Protein AF-A0A968CPH1-F1 (afdb_monomer_lite)

Sequence (81 aa):
QLLLAVLTRRANLNFNNQDVHLNVTGGFKIKETALDLAVALACASALSNQSLDAKTLVFGELGLAGEVRSVKQAEKRLKEG

Radius of gyration: 13.08 Å; chains: 1; bounding box: 30×27×32 Å

Secondary structure (DSSP, 8-state):
--HHHHHHHHH----TT-------TTS-----GGGHHHHHHHHHHHHHT-PPPTT-----EE-TTS-EE--TTHHHHHHH-

Structure (mmCIF, N/CA/C/O backbone):
data_AF-A0A968CPH1-F1
#
_entry.id   AF-A0A968CPH1-F1
#
loop_
_atom_site.group_PDB
_atom_site.id
_atom_site.type_symbol
_atom_site.label_atom_id
_atom_site.label_alt_id
_atom_site.label_comp_id
_atom_site.label_asym_id
_atom_site.label_entity_id
_atom_site.label_seq_id
_atom_site.pdbx_PDB_ins_code
_atom_site.Cartn_x
_atom_site.Cartn_y
_atom_site.Cartn_z
_atom_site.occupancy
_atom_site.B_iso_or_equiv
_atom_site.auth_seq_id
_atom_site.auth_comp_id
_atom_site.auth_asym_id
_atom_site.auth_atom_id
_atom_site.pdbx_PDB_model_num
ATOM 1 N N . GLN A 1 1 ? 11.258 7.167 3.893 1.00 59.16 1 GLN A N 1
ATOM 2 C CA . GLN A 1 1 ? 10.550 6.621 2.719 1.00 59.16 1 GLN A CA 1
ATOM 3 C C . GLN A 1 1 ? 11.303 5.376 2.258 1.00 59.16 1 GLN A C 1
ATOM 5 O O . GLN A 1 1 ? 12.373 5.497 1.686 1.00 59.16 1 GLN A O 1
ATOM 10 N N . LEU A 1 2 ? 10.799 4.194 2.633 1.00 82.31 2 LEU A N 1
ATOM 11 C CA . LEU A 1 2 ? 11.346 2.863 2.294 1.00 82.31 2 LEU A CA 1
ATOM 12 C C . LEU A 1 2 ? 10.302 1.985 1.574 1.00 82.31 2 LEU A C 1
ATOM 14 O O . LEU A 1 2 ? 10.638 0.913 1.085 1.00 82.31 2 LEU A O 1
ATOM 18 N N . LEU A 1 3 ? 9.053 2.456 1.464 1.00 89.69 3 LEU A N 1
ATOM 19 C CA . LEU A 1 3 ? 7.925 1.702 0.907 1.00 89.69 3 LEU A CA 1
ATOM 20 C C . LEU A 1 3 ? 8.160 1.276 -0.543 1.00 89.69 3 LEU A C 1
ATOM 22 O O . LEU A 1 3 ? 7.913 0.125 -0.875 1.00 89.69 3 LEU A O 1
ATOM 26 N N . LEU A 1 4 ? 8.712 2.157 -1.385 1.00 91.81 4 LEU A N 1
ATOM 27 C CA . LEU A 1 4 ? 9.058 1.799 -2.766 1.00 91.81 4 LEU A CA 1
ATOM 28 C C . LEU A 1 4 ? 10.089 0.666 -2.810 1.00 91.81 4 LEU A C 1
ATOM 30 O O . LEU A 1 4 ? 9.928 -0.275 -3.576 1.00 91.81 4 LEU A O 1
ATOM 34 N N . ALA A 1 5 ? 11.092 0.690 -1.927 1.00 91.50 5 ALA A N 1
ATOM 35 C CA . ALA A 1 5 ? 12.076 -0.385 -1.842 1.00 91.50 5 ALA A CA 1
ATOM 36 C C . ALA A 1 5 ? 11.443 -1.711 -1.388 1.00 91.50 5 ALA A C 1
ATOM 38 O O . ALA A 1 5 ? 11.812 -2.768 -1.901 1.00 91.50 5 ALA A O 1
ATOM 39 N N . VAL A 1 6 ? 10.480 -1.665 -0.459 1.00 93.69 6 VAL A N 1
ATOM 40 C CA . VAL A 1 6 ? 9.707 -2.848 -0.047 1.00 93.69 6 VAL A CA 1
ATOM 41 C C . VAL A 1 6 ? 8.877 -3.374 -1.215 1.00 93.69 6 VAL A C 1
ATOM 43 O O . VAL A 1 6 ? 8.969 -4.557 -1.522 1.00 93.69 6 VAL A O 1
ATOM 46 N N . LEU A 1 7 ? 8.138 -2.517 -1.921 1.00 93.69 7 LEU A N 1
ATOM 47 C CA . LEU A 1 7 ? 7.340 -2.918 -3.081 1.00 93.69 7 LEU A CA 1
ATOM 48 C C . LEU A 1 7 ? 8.201 -3.523 -4.197 1.00 93.69 7 LEU A C 1
ATOM 50 O O . LEU A 1 7 ? 7.849 -4.560 -4.755 1.00 93.69 7 LEU A O 1
ATOM 54 N N . THR A 1 8 ? 9.367 -2.947 -4.479 1.00 93.50 8 THR A N 1
ATOM 55 C CA . THR A 1 8 ? 10.290 -3.499 -5.474 1.00 93.50 8 THR A CA 1
ATOM 56 C C . THR A 1 8 ? 10.868 -4.839 -5.040 1.00 93.50 8 THR A C 1
ATOM 58 O O . THR A 1 8 ? 10.865 -5.783 -5.824 1.00 93.50 8 THR A O 1
ATOM 61 N N . ARG A 1 9 ? 11.327 -4.971 -3.789 1.00 93.12 9 ARG A N 1
ATOM 62 C CA . ARG A 1 9 ? 11.985 -6.205 -3.320 1.00 93.12 9 ARG A CA 1
ATOM 63 C C . ARG A 1 9 ? 11.021 -7.332 -2.957 1.00 93.12 9 ARG A C 1
ATOM 65 O O . ARG A 1 9 ? 11.417 -8.490 -3.023 1.00 93.12 9 ARG A O 1
ATOM 72 N N . ARG A 1 10 ? 9.808 -7.012 -2.501 1.00 94.69 10 ARG A N 1
ATOM 73 C CA . ARG A 1 10 ? 8.845 -7.983 -1.949 1.00 94.69 10 ARG A CA 1
ATOM 74 C C . ARG A 1 10 ? 7.655 -8.233 -2.866 1.00 94.69 10 ARG A C 1
ATOM 76 O O . ARG A 1 10 ? 7.171 -9.356 -2.896 1.00 94.69 10 ARG A O 1
ATOM 83 N N . ALA A 1 11 ? 7.217 -7.225 -3.619 1.00 92.44 11 ALA A N 1
ATOM 84 C CA . ALA A 1 11 ? 6.088 -7.329 -4.546 1.00 92.44 11 ALA A CA 1
ATOM 85 C C . ALA A 1 11 ? 6.513 -7.321 -6.028 1.00 92.44 11 ALA A C 1
ATOM 87 O O . ALA A 1 11 ? 5.655 -7.331 -6.906 1.00 92.44 11 ALA A O 1
ATOM 88 N N . ASN A 1 12 ? 7.824 -7.317 -6.312 1.00 93.25 12 ASN A N 1
ATOM 89 C CA . ASN A 1 12 ? 8.393 -7.309 -7.665 1.00 93.25 12 ASN A CA 1
ATOM 90 C C . ASN A 1 12 ? 7.878 -6.147 -8.543 1.00 93.25 12 ASN A C 1
ATOM 92 O O . ASN A 1 12 ? 7.736 -6.278 -9.759 1.00 93.25 12 ASN A O 1
ATOM 96 N N . LEU A 1 13 ? 7.577 -5.002 -7.919 1.00 93.44 13 LEU A N 1
ATOM 97 C CA . LEU A 1 13 ? 7.092 -3.806 -8.605 1.00 93.44 13 LEU A CA 1
ATOM 98 C C . LEU A 1 13 ? 8.262 -2.908 -9.019 1.00 93.44 13 LEU A C 1
ATOM 100 O O . LEU A 1 13 ? 9.017 -2.412 -8.178 1.00 93.44 13 LEU A O 1
ATOM 104 N N . ASN A 1 14 ? 8.418 -2.692 -10.323 1.00 92.38 14 ASN A N 1
ATOM 105 C CA . ASN A 1 14 ? 9.534 -1.924 -10.861 1.00 92.38 14 ASN A CA 1
ATOM 106 C C . ASN A 1 14 ? 9.196 -0.429 -10.969 1.00 92.38 14 ASN A C 1
ATOM 108 O O . ASN A 1 14 ? 8.449 -0.023 -11.856 1.00 92.38 14 ASN A O 1
ATOM 112 N N . PHE A 1 15 ? 9.812 0.377 -10.102 1.00 89.88 15 PHE A N 1
ATOM 113 C CA . PHE A 1 15 ? 9.707 1.841 -10.107 1.00 89.88 15 PHE A CA 1
ATOM 114 C C . PHE A 1 15 ? 10.985 2.539 -10.611 1.00 89.88 15 PHE A C 1
ATOM 116 O O . PHE A 1 15 ? 11.070 3.759 -10.543 1.00 89.88 15 PHE A O 1
ATOM 123 N N . ASN A 1 16 ? 11.993 1.805 -11.105 1.00 85.94 16 ASN A N 1
ATOM 124 C CA . ASN A 1 16 ? 13.340 2.350 -11.353 1.00 85.94 16 ASN A CA 1
ATOM 125 C C . ASN A 1 16 ? 13.381 3.508 -12.363 1.00 85.94 16 ASN A C 1
ATOM 127 O O . ASN A 1 16 ? 14.246 4.370 -12.256 1.00 85.94 16 ASN A O 1
ATOM 131 N N . ASN A 1 17 ? 12.447 3.532 -13.316 1.00 87.75 17 ASN A N 1
ATOM 132 C CA . ASN A 1 17 ? 12.349 4.570 -14.345 1.00 87.75 17 ASN A CA 1
ATOM 133 C C . ASN A 1 17 ? 11.014 5.327 -14.255 1.00 87.75 17 ASN A C 1
ATOM 135 O O . ASN A 1 17 ? 10.466 5.730 -15.279 1.00 87.75 17 ASN A O 1
ATOM 139 N N . GLN A 1 18 ? 10.443 5.446 -13.053 1.00 88.19 18 GLN A N 1
ATOM 140 C CA . GLN A 1 18 ? 9.177 6.142 -12.842 1.00 88.19 18 GLN A CA 1
ATOM 141 C C . GLN A 1 18 ? 9.313 7.251 -11.808 1.00 88.19 18 GLN A C 1
ATOM 143 O O . GLN A 1 18 ? 9.817 7.032 -10.705 1.00 88.19 18 GLN A O 1
ATOM 148 N N . ASP A 1 19 ? 8.773 8.417 -12.147 1.00 90.19 19 ASP A N 1
ATOM 149 C CA . ASP A 1 19 ? 8.613 9.515 -11.206 1.00 90.19 19 ASP A CA 1
ATOM 150 C C . ASP A 1 19 ? 7.373 9.266 -10.344 1.00 90.19 19 ASP A C 1
ATOM 152 O O . ASP A 1 19 ? 6.229 9.360 -10.795 1.00 90.19 19 ASP A O 1
ATOM 156 N N . VAL A 1 20 ? 7.602 8.909 -9.081 1.00 90.56 20 VAL A N 1
ATOM 157 C CA . VAL A 1 20 ? 6.522 8.620 -8.133 1.00 90.56 20 VAL A CA 1
ATOM 158 C C . VAL A 1 20 ? 6.136 9.890 -7.382 1.00 90.56 20 VAL A C 1
ATOM 160 O O . VAL A 1 20 ? 6.860 10.357 -6.501 1.00 90.56 20 VAL A O 1
ATOM 163 N N . HIS A 1 21 ? 4.943 10.400 -7.679 1.00 90.31 21 HIS A N 1
ATOM 164 C CA . HIS A 1 21 ? 4.324 11.511 -6.964 1.00 90.31 21 HIS A CA 1
ATOM 165 C C . HIS A 1 21 ? 3.169 11.007 -6.100 1.00 90.31 21 HIS A C 1
ATOM 167 O O . HIS A 1 21 ? 2.264 10.329 -6.580 1.00 90.31 21 HIS A O 1
ATOM 173 N N . LEU A 1 22 ? 3.189 11.360 -4.817 1.00 88.69 22 LEU A N 1
ATOM 174 C CA . LEU A 1 22 ? 2.154 11.000 -3.853 1.00 88.69 22 LEU A CA 1
ATOM 175 C C . LEU A 1 22 ? 1.581 12.264 -3.229 1.00 88.69 22 LEU A C 1
ATOM 177 O O . LEU A 1 22 ? 2.327 13.158 -2.828 1.00 88.69 22 LEU A O 1
ATOM 181 N N . ASN A 1 23 ? 0.258 12.317 -3.119 1.00 89.06 23 ASN A N 1
ATOM 182 C CA . ASN A 1 23 ? -0.452 13.412 -2.476 1.00 89.06 23 ASN A CA 1
ATOM 183 C C . ASN A 1 23 ? -1.543 12.867 -1.550 1.00 89.06 23 ASN A C 1
ATOM 185 O O . ASN A 1 23 ? -2.165 11.849 -1.847 1.00 89.06 23 ASN A O 1
ATOM 189 N N . VAL A 1 24 ? -1.788 13.574 -0.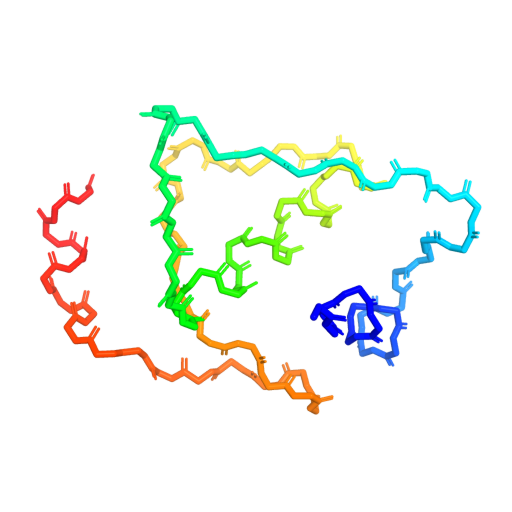448 1.00 87.81 24 VAL A N 1
ATOM 190 C CA . VAL A 1 24 ? -2.893 13.299 0.473 1.00 87.81 24 VAL A CA 1
ATOM 191 C C . VAL A 1 24 ? -3.940 14.390 0.285 1.00 87.81 24 VAL A C 1
ATOM 193 O O . VAL A 1 24 ? -3.691 15.569 0.549 1.00 87.81 24 VAL A O 1
ATOM 196 N N . THR A 1 25 ? -5.120 14.001 -0.189 1.00 86.94 25 THR A N 1
ATOM 197 C CA . THR A 1 25 ? -6.239 14.926 -0.395 1.00 86.94 25 THR A CA 1
ATOM 198 C C . THR A 1 25 ? -6.694 15.532 0.937 1.00 86.94 25 THR A C 1
ATOM 200 O O . THR A 1 25 ? -6.658 14.880 1.977 1.00 86.94 25 THR A O 1
ATOM 203 N N . GLY A 1 26 ? -7.121 16.797 0.914 1.00 83.50 26 GLY A N 1
ATOM 204 C CA . GLY A 1 26 ? -7.592 17.515 2.106 1.00 83.50 26 GLY A CA 1
ATOM 205 C C . GLY A 1 26 ? -6.512 18.301 2.855 1.00 83.50 26 GLY A C 1
ATOM 206 O O . GLY A 1 26 ? -6.809 18.920 3.870 1.00 83.50 26 GLY A O 1
ATOM 207 N N . GLY A 1 27 ? -5.267 18.320 2.361 1.00 79.69 27 GLY A N 1
ATOM 208 C CA . GLY A 1 27 ? -4.196 19.158 2.920 1.00 79.69 27 GLY A CA 1
ATOM 209 C C . GLY A 1 27 ? -3.660 18.678 4.273 1.00 79.69 27 GLY A C 1
ATOM 210 O O . GLY A 1 27 ? -2.926 19.404 4.947 1.00 79.69 27 GLY A O 1
ATOM 211 N N . PHE A 1 28 ? -4.006 17.456 4.679 1.00 81.69 28 PHE A N 1
ATOM 212 C CA . PHE A 1 28 ? -3.564 16.879 5.939 1.00 81.69 28 PHE A CA 1
ATOM 213 C C . PHE A 1 28 ? -2.087 16.483 5.878 1.00 81.69 28 PHE A C 1
ATOM 215 O O . PHE A 1 28 ? -1.641 15.778 4.974 1.00 81.69 28 PHE A O 1
ATOM 222 N N . LYS A 1 29 ? -1.320 16.886 6.895 1.00 80.94 29 LYS A N 1
ATOM 223 C CA . LYS A 1 29 ? 0.021 16.347 7.147 1.00 80.94 29 LYS A CA 1
ATOM 224 C C . LYS A 1 29 ? -0.093 15.228 8.164 1.00 80.94 29 LYS A C 1
ATOM 226 O O . LYS A 1 29 ? -0.189 15.487 9.361 1.00 80.94 29 LYS A O 1
ATOM 231 N N . ILE A 1 30 ? -0.073 13.995 7.683 1.00 79.56 30 ILE A N 1
ATOM 232 C CA . ILE A 1 30 ? -0.225 12.822 8.535 1.00 79.56 30 ILE A CA 1
ATOM 233 C C . ILE A 1 30 ? 1.154 12.198 8.764 1.00 79.56 30 ILE A C 1
ATOM 235 O O . ILE A 1 30 ? 1.889 11.918 7.820 1.00 79.56 30 ILE A O 1
ATOM 239 N N . LYS A 1 31 ? 1.525 12.021 10.035 1.00 81.25 31 LYS A N 1
ATOM 240 C CA . LYS A 1 31 ? 2.773 11.370 10.458 1.00 81.25 31 LYS A CA 1
ATOM 241 C C . LYS A 1 31 ? 2.444 10.140 11.299 1.00 81.25 31 LYS A C 1
ATOM 243 O O . LYS A 1 31 ? 2.652 10.140 12.509 1.00 81.25 31 LYS A O 1
ATOM 248 N N . GLU A 1 32 ? 1.902 9.110 10.661 1.00 85.81 32 GLU A N 1
ATOM 249 C CA . GLU A 1 32 ? 1.651 7.822 11.305 1.00 85.81 32 GLU A CA 1
ATOM 250 C C . GLU A 1 32 ? 1.964 6.646 10.378 1.00 85.81 32 GLU A C 1
ATOM 252 O O . GLU A 1 32 ? 1.821 6.766 9.164 1.00 85.81 32 GLU A O 1
ATOM 257 N N . THR A 1 33 ? 2.353 5.506 10.956 1.00 87.75 33 THR A N 1
ATOM 258 C CA . THR A 1 33 ? 2.678 4.278 10.208 1.00 87.75 33 THR A CA 1
ATOM 259 C C . THR A 1 33 ? 1.440 3.560 9.678 1.00 87.75 33 THR A C 1
ATOM 261 O O . THR A 1 33 ? 1.537 2.741 8.774 1.00 87.75 33 THR A O 1
ATOM 264 N N . A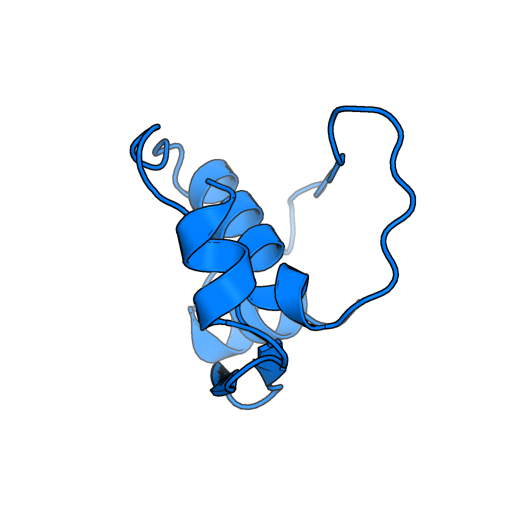LA A 1 34 ? 0.242 3.895 10.171 1.00 90.06 34 ALA A N 1
ATOM 265 C CA . ALA A 1 34 ? -0.996 3.254 9.732 1.00 90.06 34 ALA A CA 1
ATOM 266 C C . ALA A 1 34 ? -1.358 3.520 8.260 1.00 90.06 34 ALA A C 1
ATOM 268 O O . ALA A 1 34 ? -2.213 2.827 7.711 1.00 90.06 34 ALA A O 1
ATOM 269 N N . LEU A 1 35 ? -0.722 4.509 7.630 1.00 91.38 35 LEU A N 1
ATOM 270 C CA . LEU A 1 35 ? -0.907 4.844 6.219 1.00 91.38 35 LEU A CA 1
ATOM 271 C C . LEU A 1 35 ? 0.047 4.107 5.281 1.00 91.38 35 LEU A C 1
ATOM 273 O O . LEU A 1 35 ? -0.121 4.208 4.067 1.00 91.38 35 LEU A O 1
ATOM 277 N N . ASP A 1 36 ? 1.027 3.374 5.804 1.00 93.12 36 ASP A N 1
ATOM 278 C CA . ASP A 1 36 ? 2.055 2.738 4.983 1.00 93.12 36 ASP A CA 1
ATOM 279 C C . ASP A 1 36 ? 1.442 1.800 3.936 1.00 93.12 36 ASP A C 1
ATOM 281 O O . ASP A 1 36 ? 1.793 1.870 2.756 1.00 93.12 36 ASP A O 1
ATOM 285 N N . LEU A 1 37 ? 0.465 0.981 4.341 1.00 93.62 37 LEU A N 1
ATOM 286 C CA . LEU A 1 37 ? -0.250 0.091 3.430 1.00 93.62 37 LEU A CA 1
ATOM 287 C C . LEU A 1 37 ? -1.094 0.859 2.400 1.00 93.62 37 LEU A C 1
ATOM 289 O O . LEU A 1 37 ? -1.124 0.479 1.231 1.00 93.62 37 LEU A O 1
ATOM 293 N N . ALA A 1 38 ? -1.753 1.947 2.806 1.00 93.00 38 ALA A N 1
ATOM 294 C CA . ALA A 1 38 ? -2.562 2.765 1.900 1.00 93.00 38 ALA A CA 1
ATOM 295 C C . ALA A 1 38 ? -1.694 3.417 0.813 1.00 93.00 38 ALA A C 1
ATOM 297 O O . ALA A 1 38 ? -2.026 3.360 -0.370 1.00 93.00 38 ALA A O 1
ATOM 298 N N . VAL A 1 39 ? -0.538 3.962 1.199 1.00 93.38 39 VAL A N 1
ATOM 299 C CA . VAL A 1 39 ? 0.447 4.523 0.265 1.00 93.38 39 VAL A CA 1
ATOM 300 C C . VAL A 1 39 ? 1.007 3.438 -0.654 1.00 93.38 39 VAL A C 1
ATOM 302 O O . VAL A 1 39 ? 1.127 3.654 -1.859 1.00 93.38 39 VAL A O 1
ATOM 305 N N . ALA A 1 40 ? 1.321 2.259 -0.112 1.00 94.75 40 ALA A N 1
ATOM 306 C CA . ALA A 1 40 ? 1.830 1.145 -0.900 1.00 94.75 40 ALA A CA 1
ATOM 307 C C . ALA A 1 40 ? 0.825 0.683 -1.971 1.00 94.75 40 ALA A C 1
ATOM 309 O O . ALA A 1 40 ? 1.205 0.492 -3.128 1.00 94.75 40 ALA A O 1
ATOM 310 N N . LEU A 1 41 ? -0.459 0.567 -1.612 1.00 95.00 41 LEU A N 1
ATOM 311 C CA . LEU A 1 41 ? -1.523 0.221 -2.555 1.00 95.00 41 LEU A CA 1
ATOM 312 C C . LEU A 1 41 ? -1.785 1.328 -3.578 1.00 95.00 41 LEU A C 1
ATOM 314 O O . LEU A 1 41 ? -2.006 1.011 -4.742 1.00 95.00 41 LEU A O 1
ATOM 318 N N . ALA A 1 42 ? -1.707 2.605 -3.193 1.00 94.44 42 ALA A N 1
ATOM 319 C CA . ALA A 1 42 ? -1.821 3.715 -4.138 1.00 94.44 42 ALA A CA 1
ATOM 320 C C . ALA A 1 42 ? -0.711 3.669 -5.204 1.00 94.44 42 ALA A C 1
ATOM 322 O O . ALA A 1 42 ? -0.999 3.778 -6.395 1.00 94.44 42 ALA A O 1
ATOM 323 N N . CYS A 1 43 ? 0.541 3.419 -4.801 1.00 94.38 43 CYS A N 1
ATOM 324 C CA . CYS A 1 43 ? 1.649 3.224 -5.742 1.00 94.38 43 CYS A CA 1
ATOM 325 C C . CYS A 1 43 ? 1.425 2.012 -6.655 1.00 94.38 43 CYS A C 1
ATOM 327 O O . CYS A 1 43 ? 1.651 2.096 -7.860 1.00 94.38 43 CYS A O 1
ATOM 329 N N . ALA A 1 44 ? 0.988 0.881 -6.091 1.00 94.25 44 ALA A N 1
ATOM 330 C CA . ALA A 1 44 ? 0.742 -0.336 -6.859 1.00 94.25 44 ALA A CA 1
ATOM 331 C C . ALA A 1 44 ? -0.407 -0.162 -7.867 1.00 94.25 44 ALA A C 1
ATOM 333 O O . ALA A 1 44 ? -0.275 -0.588 -9.009 1.00 94.25 44 ALA A O 1
ATOM 334 N N . SER A 1 45 ? -1.494 0.499 -7.458 1.00 95.44 45 SER A N 1
ATOM 335 C CA . SER A 1 45 ? -2.647 0.850 -8.295 1.00 95.44 45 SER A CA 1
ATOM 336 C C . SER A 1 45 ? -2.252 1.765 -9.457 1.00 95.44 45 SER A C 1
ATOM 338 O O . SER A 1 45 ? -2.624 1.503 -10.601 1.00 95.44 45 SER A O 1
ATOM 340 N N . ALA A 1 46 ? -1.442 2.795 -9.187 1.00 94.25 46 ALA A N 1
ATOM 341 C CA . ALA A 1 46 ? -0.923 3.692 -10.217 1.00 94.25 46 ALA A CA 1
ATOM 342 C C . ALA A 1 46 ? -0.018 2.956 -11.218 1.00 94.25 46 ALA A C 1
ATOM 344 O O . ALA A 1 46 ? -0.146 3.153 -12.424 1.00 94.25 46 ALA A O 1
ATOM 345 N N . LEU A 1 47 ? 0.856 2.069 -10.730 1.00 93.69 47 LEU A N 1
ATOM 346 C CA . LEU A 1 47 ? 1.752 1.279 -11.575 1.00 93.69 47 LEU A CA 1
ATOM 347 C C . LEU A 1 47 ? 0.999 0.261 -12.449 1.00 93.69 47 LEU A C 1
ATOM 349 O O . LEU A 1 47 ? 1.370 0.050 -13.601 1.00 93.69 47 LEU A O 1
ATOM 353 N N . SER A 1 48 ? -0.035 -0.389 -11.907 1.00 93.44 48 SER A N 1
ATOM 354 C CA . SER A 1 48 ? -0.814 -1.415 -12.615 1.00 93.44 48 SER A CA 1
ATOM 355 C C . SER A 1 48 ? -1.951 -0.851 -13.469 1.00 93.44 48 SER A C 1
ATOM 357 O O . SER A 1 48 ? -2.597 -1.614 -14.189 1.00 93.44 48 SER A O 1
ATOM 359 N N . ASN A 1 49 ? -2.195 0.462 -13.389 1.00 93.94 49 ASN A N 1
ATOM 360 C CA . ASN A 1 49 ? -3.317 1.157 -14.014 1.00 93.94 49 ASN A CA 1
ATOM 361 C C . ASN A 1 49 ? -4.682 0.528 -13.664 1.00 93.94 49 ASN A C 1
ATOM 363 O O . A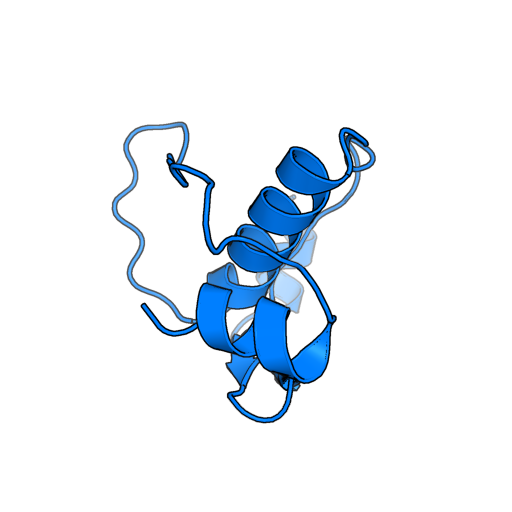SN A 1 49 ? -5.570 0.410 -14.510 1.00 93.94 49 ASN A O 1
ATOM 367 N N . GLN A 1 50 ? -4.837 0.086 -12.413 1.00 95.44 50 GLN A N 1
ATOM 368 C CA . GLN A 1 50 ? -6.067 -0.518 -11.897 1.00 95.44 50 GLN A CA 1
ATOM 369 C C . GLN A 1 50 ? -6.509 0.207 -10.636 1.00 95.44 50 GLN A C 1
ATOM 371 O O . GLN A 1 50 ? -5.795 0.208 -9.633 1.00 95.44 50 GLN A O 1
ATOM 376 N N . SER A 1 51 ? -7.693 0.813 -10.673 1.00 94.56 51 SER A N 1
ATOM 377 C CA . SER A 1 51 ? -8.271 1.494 -9.515 1.00 94.56 51 SER A CA 1
ATOM 378 C C . SER A 1 51 ? -8.697 0.498 -8.436 1.00 94.56 51 SER A C 1
ATOM 380 O O . SER A 1 51 ? -9.246 -0.562 -8.733 1.00 94.56 51 SER A O 1
ATOM 382 N N . LEU A 1 52 ? -8.475 0.864 -7.174 1.00 93.44 52 LEU A N 1
ATOM 383 C CA . LEU A 1 52 ? -9.073 0.168 -6.034 1.00 93.44 52 LEU A CA 1
ATOM 384 C C . LEU A 1 52 ? -10.593 0.400 -6.023 1.00 93.44 52 LEU A C 1
ATOM 386 O O . LEU A 1 52 ? -11.064 1.443 -6.482 1.00 93.44 52 LEU A O 1
ATOM 390 N N . ASP A 1 53 ? -11.357 -0.547 -5.473 1.00 95.12 53 ASP A N 1
ATOM 391 C CA . ASP A 1 53 ? -12.791 -0.347 -5.239 1.00 95.12 53 ASP A CA 1
ATOM 392 C C . ASP A 1 53 ? -12.990 0.852 -4.296 1.00 95.12 53 ASP A C 1
ATOM 394 O O . ASP A 1 53 ? -12.374 0.920 -3.231 1.00 95.12 53 ASP A O 1
ATOM 398 N N . ALA A 1 54 ? -13.866 1.781 -4.686 1.00 90.88 54 ALA A N 1
ATOM 399 C CA . ALA A 1 54 ? -14.192 2.996 -3.946 1.00 90.88 54 ALA A CA 1
ATOM 400 C C . ALA A 1 54 ? -14.732 2.744 -2.526 1.00 90.88 54 ALA A C 1
ATOM 402 O O . ALA A 1 54 ? -14.707 3.654 -1.702 1.00 90.88 54 ALA A O 1
ATOM 403 N N . LYS A 1 55 ? -15.212 1.532 -2.225 1.00 91.81 55 LYS A N 1
ATOM 404 C CA . LYS A 1 55 ? -15.653 1.122 -0.881 1.00 91.81 55 LYS A CA 1
ATOM 405 C C . LYS A 1 55 ? -14.540 0.489 -0.040 1.00 91.81 55 LYS A C 1
ATOM 407 O O . LYS A 1 55 ? -14.794 0.039 1.075 1.00 91.81 55 LYS A O 1
ATOM 412 N N . THR A 1 56 ? -13.319 0.415 -0.566 1.00 91.38 56 THR A N 1
ATOM 413 C CA . THR A 1 56 ? -12.180 -0.173 0.143 1.00 91.38 56 THR A CA 1
ATOM 414 C C . THR A 1 56 ? -11.585 0.830 1.115 1.00 91.38 56 THR A C 1
ATOM 416 O O . THR A 1 56 ? -11.116 1.896 0.721 1.00 91.38 56 THR A O 1
ATOM 419 N N . LEU A 1 57 ? -11.517 0.438 2.384 1.00 92.31 57 LEU A N 1
ATOM 420 C CA . LEU A 1 57 ? -10.819 1.179 3.420 1.00 92.31 57 LEU A CA 1
ATOM 421 C C . LEU A 1 57 ? -9.520 0.452 3.786 1.00 92.31 57 LEU A C 1
ATOM 423 O O . LEU A 1 57 ? -9.523 -0.750 4.051 1.00 92.31 57 LEU A O 1
ATOM 427 N N . VAL A 1 58 ? -8.400 1.177 3.772 1.00 92.75 58 VAL A N 1
ATOM 428 C CA . VAL A 1 58 ? -7.059 0.603 3.950 1.00 92.75 58 VAL A CA 1
ATOM 429 C C . VAL A 1 58 ? -6.339 1.299 5.095 1.00 92.75 58 VAL A C 1
ATOM 431 O O . VAL A 1 58 ? -6.130 2.509 5.068 1.00 92.75 58 VAL A O 1
ATOM 434 N N . PHE A 1 59 ? -5.888 0.514 6.067 1.00 92.44 59 PHE A N 1
ATOM 435 C CA . PHE A 1 59 ? -4.943 0.939 7.091 1.00 92.44 59 PHE A CA 1
ATOM 436 C C . PHE A 1 59 ? -4.042 -0.237 7.470 1.00 92.44 59 PHE A C 1
ATOM 438 O O . PHE A 1 59 ? -4.476 -1.387 7.507 1.00 92.44 59 PHE A O 1
ATOM 445 N N . GLY A 1 60 ? -2.779 0.044 7.755 1.00 93.19 60 GLY A N 1
ATOM 446 C CA . GLY A 1 60 ? -1.792 -0.974 8.085 1.00 93.19 60 GLY A CA 1
ATOM 447 C C . GLY A 1 60 ? -0.386 -0.404 8.059 1.00 93.19 60 GLY A C 1
ATOM 448 O O . GLY A 1 60 ? -0.066 0.421 7.203 1.00 93.19 60 GLY A O 1
ATOM 449 N N . GLU A 1 61 ? 0.446 -0.863 8.986 1.00 93.81 61 GLU A N 1
ATOM 450 C CA . GLU A 1 61 ? 1.881 -0.590 8.955 1.00 93.81 61 GLU A CA 1
ATOM 451 C C . GLU A 1 61 ? 2.563 -1.623 8.058 1.00 93.81 61 GLU A C 1
ATOM 453 O O . GLU A 1 61 ? 2.307 -2.821 8.195 1.00 93.81 61 GLU A O 1
ATOM 458 N N . LEU A 1 62 ? 3.415 -1.167 7.137 1.00 94.38 62 LEU A N 1
ATOM 459 C CA . LEU A 1 62 ? 4.151 -2.048 6.235 1.00 94.38 62 LEU A CA 1
ATOM 460 C C . LEU A 1 62 ? 5.594 -2.183 6.716 1.00 94.38 62 LEU A C 1
ATOM 462 O O . LEU A 1 62 ? 6.381 -1.237 6.661 1.00 94.38 62 LEU A O 1
ATOM 466 N N . GLY A 1 63 ? 5.948 -3.383 7.163 1.00 92.62 63 GLY A N 1
ATOM 467 C CA . GLY A 1 63 ? 7.306 -3.705 7.566 1.00 92.62 63 GLY A CA 1
ATOM 468 C C . GLY A 1 63 ? 8.247 -3.910 6.379 1.00 92.62 63 GLY A C 1
ATOM 469 O O . GLY A 1 63 ? 7.846 -4.113 5.230 1.00 92.62 63 GLY A O 1
ATOM 470 N N . LEU A 1 64 ? 9.551 -3.872 6.655 1.00 91.94 64 LEU A N 1
ATOM 471 C CA . LEU A 1 64 ? 10.588 -3.998 5.624 1.00 91.94 64 LEU A CA 1
ATOM 472 C C . LEU A 1 64 ? 10.702 -5.419 5.046 1.00 91.94 64 LEU A C 1
ATOM 474 O O . LEU A 1 64 ? 11.270 -5.605 3.960 1.00 91.94 64 LEU A O 1
ATOM 478 N N . ALA A 1 65 ? 10.183 -6.433 5.744 1.00 91.75 65 ALA A N 1
ATOM 479 C CA . ALA A 1 65 ? 10.091 -7.783 5.200 1.00 91.75 65 ALA A CA 1
ATOM 480 C C . ALA A 1 65 ? 8.850 -7.969 4.305 1.00 91.75 65 ALA A C 1
ATOM 482 O O . ALA A 1 65 ? 8.754 -8.994 3.634 1.00 91.75 65 ALA A O 1
ATOM 483 N N . GLY A 1 66 ? 7.983 -6.955 4.196 1.00 90.44 66 GLY A N 1
ATOM 484 C CA . GLY A 1 66 ? 6.731 -6.998 3.437 1.00 90.44 66 GLY A CA 1
ATOM 485 C C . GLY A 1 66 ? 5.538 -7.470 4.268 1.00 90.44 66 GLY A C 1
ATOM 486 O O . GLY A 1 66 ? 4.463 -7.701 3.724 1.00 90.44 66 GLY A O 1
ATOM 487 N N . GLU A 1 67 ? 5.717 -7.627 5.577 1.00 94.44 67 GLU A N 1
ATOM 488 C CA . GLU A 1 67 ? 4.660 -7.972 6.512 1.00 94.44 67 GLU A CA 1
ATOM 489 C C . GLU A 1 67 ? 3.741 -6.776 6.788 1.00 94.44 67 GLU A C 1
ATOM 491 O O . GLU A 1 67 ? 4.198 -5.640 6.930 1.00 94.44 67 GLU A O 1
ATOM 496 N N . VAL A 1 68 ? 2.439 -7.038 6.905 1.00 94.50 68 VAL A N 1
ATOM 497 C CA . VAL A 1 68 ? 1.457 -6.039 7.340 1.00 94.50 68 VAL A CA 1
ATOM 498 C C . VAL A 1 68 ? 1.241 -6.194 8.838 1.00 94.50 68 VAL A C 1
ATOM 500 O O . VAL A 1 68 ? 0.882 -7.269 9.320 1.00 94.50 68 VAL A O 1
ATOM 503 N N . ARG A 1 69 ? 1.462 -5.114 9.584 1.00 93.06 69 ARG A N 1
ATOM 504 C CA . ARG A 1 69 ? 1.326 -5.074 11.039 1.00 93.06 69 ARG A CA 1
ATOM 505 C C . ARG A 1 69 ? 0.063 -4.329 11.448 1.00 93.06 69 ARG A C 1
ATOM 507 O O . ARG A 1 69 ? -0.375 -3.379 10.795 1.00 93.06 69 ARG A O 1
ATOM 514 N N . SER A 1 70 ? -0.509 -4.765 12.567 1.00 89.56 70 SER A N 1
ATOM 515 C CA . SER A 1 70 ? -1.677 -4.134 13.173 1.00 89.56 70 SER A CA 1
ATOM 516 C C . SER A 1 70 ? -1.375 -2.700 13.599 1.00 89.56 70 SER A C 1
ATOM 518 O O . SER A 1 70 ? -0.304 -2.399 14.124 1.00 89.56 70 SER A O 1
ATOM 520 N N . VAL A 1 71 ? -2.365 -1.830 13.434 1.00 90.00 71 VAL A N 1
ATOM 521 C CA . VAL A 1 71 ? -2.295 -0.418 13.817 1.00 90.00 71 VAL A CA 1
ATOM 522 C C . VAL A 1 71 ? -3.150 -0.171 15.055 1.00 90.00 71 VAL A C 1
ATOM 524 O O . VAL A 1 71 ? -4.097 -0.909 15.338 1.00 90.00 71 VAL A O 1
ATOM 527 N N . LYS A 1 72 ? -2.840 0.886 15.810 1.00 86.81 72 LYS A N 1
ATOM 528 C CA . LYS A 1 72 ? -3.665 1.288 16.961 1.00 86.81 72 LYS A CA 1
ATOM 529 C C . LYS A 1 72 ? -5.097 1.595 16.502 1.00 86.81 72 LYS A C 1
ATOM 531 O O . LYS A 1 72 ? -5.296 2.001 15.368 1.00 86.81 72 LYS A O 1
ATOM 536 N N . GLN A 1 73 ? -6.095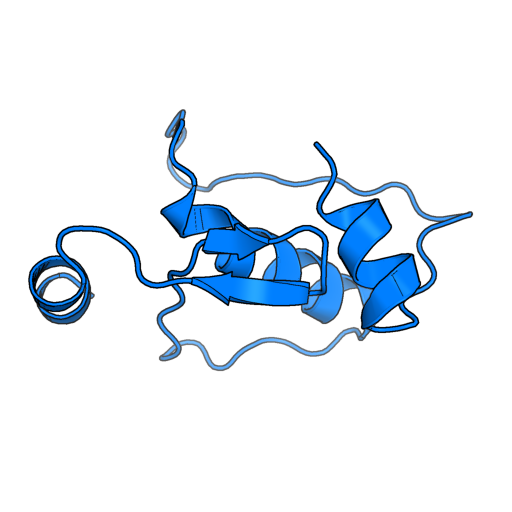 1.450 17.372 1.00 85.44 73 GLN A N 1
ATOM 537 C CA . GLN A 1 73 ? -7.465 1.940 17.122 1.00 85.44 73 GLN A CA 1
ATOM 538 C C . GLN A 1 73 ? -8.118 1.463 15.798 1.00 85.44 73 GLN A C 1
ATOM 540 O O . GLN A 1 73 ? -8.933 2.184 15.226 1.00 85.44 73 GLN A O 1
ATOM 545 N N . ALA A 1 74 ? -7.788 0.261 15.310 1.00 84.50 74 ALA A N 1
ATOM 546 C CA . ALA A 1 74 ? -8.336 -0.280 14.060 1.00 84.50 74 ALA A CA 1
ATOM 547 C C . ALA A 1 74 ? -9.879 -0.301 14.038 1.00 84.50 74 ALA A C 1
ATOM 549 O O . ALA A 1 74 ? -10.485 0.113 13.056 1.00 84.50 74 ALA A O 1
ATOM 550 N N . GLU A 1 75 ? -10.522 -0.685 15.146 1.00 85.50 75 GLU A N 1
ATOM 551 C CA . GLU A 1 75 ? -11.990 -0.675 15.256 1.00 85.50 75 GLU A CA 1
ATOM 552 C C . GLU A 1 75 ? -12.599 0.723 15.133 1.00 85.50 75 GLU A C 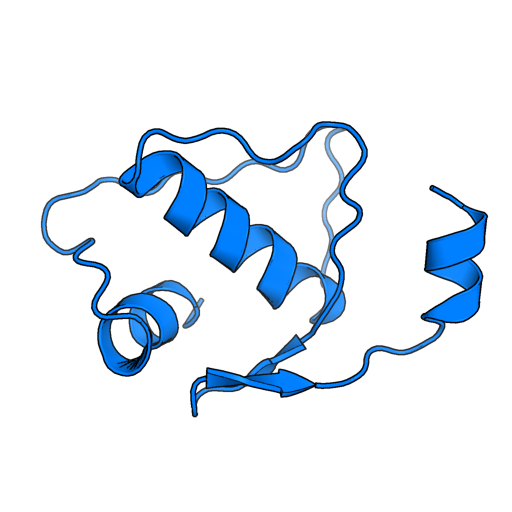1
ATOM 554 O O . GLU A 1 75 ? -13.669 0.885 14.555 1.00 85.50 75 GLU A O 1
ATOM 559 N N . LYS A 1 76 ? -11.933 1.745 15.683 1.00 86.75 76 LYS A N 1
ATOM 560 C CA . LYS A 1 76 ? -12.410 3.127 15.588 1.00 86.75 76 LYS A CA 1
ATOM 561 C C . LYS A 1 76 ? -12.340 3.611 14.140 1.00 86.75 76 LYS A C 1
ATOM 563 O O . LYS A 1 76 ? -13.308 4.172 13.650 1.00 86.75 76 LYS A O 1
ATOM 568 N N . ARG A 1 77 ? -11.237 3.310 13.450 1.00 84.12 77 ARG A N 1
ATOM 569 C CA . ARG A 1 77 ? -11.047 3.627 12.026 1.00 84.12 77 ARG A CA 1
ATOM 570 C C . ARG A 1 77 ? -12.080 2.946 11.135 1.00 84.12 77 ARG A C 1
ATOM 572 O O . ARG A 1 77 ? -12.585 3.575 10.219 1.00 84.12 77 ARG A O 1
ATOM 579 N N . LEU A 1 78 ? -12.421 1.693 11.440 1.00 86.38 78 LEU A N 1
ATOM 580 C CA . LEU A 1 78 ? -13.460 0.956 10.719 1.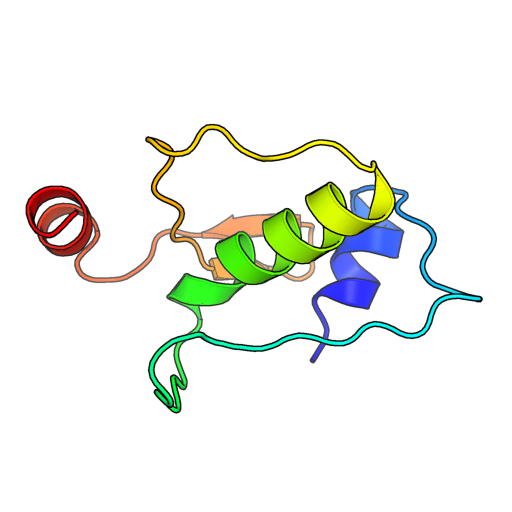00 86.38 78 LEU A CA 1
ATOM 581 C C . LEU A 1 78 ? -14.857 1.567 10.902 1.00 86.38 78 LEU A C 1
ATOM 583 O O . LEU A 1 78 ? -15.679 1.456 10.009 1.00 86.38 78 LEU A O 1
ATOM 587 N N . LYS A 1 79 ? -15.143 2.184 12.054 1.00 87.00 79 LYS A N 1
ATOM 588 C CA . LYS A 1 79 ? -16.436 2.841 12.310 1.00 87.00 79 LYS A CA 1
ATOM 589 C C . LYS A 1 79 ? -16.551 4.232 11.680 1.00 87.00 79 LYS A C 1
ATOM 591 O O . LYS A 1 79 ? -17.664 4.726 11.549 1.00 87.00 79 LYS A O 1
ATOM 596 N N . GLU A 1 80 ? -15.426 4.885 11.391 1.00 81.50 80 GLU A N 1
ATOM 597 C CA . GLU A 1 80 ? -15.382 6.250 10.847 1.00 81.50 80 GLU A CA 1
ATOM 598 C C . GLU A 1 80 ? -15.464 6.307 9.314 1.00 81.50 80 GLU A C 1
ATOM 600 O O . GLU A 1 80 ? -15.793 7.369 8.786 1.00 81.50 80 GLU A O 1
ATOM 605 N N . GLY A 1 81 ? -15.154 5.211 8.613 1.00 70.94 81 GLY A N 1
ATOM 606 C CA . GLY A 1 81 ? -15.255 5.122 7.152 1.00 70.94 81 GLY A CA 1
ATOM 607 C C . GLY A 1 81 ? -16.444 4.306 6.685 1.00 70.94 81 GLY A C 1
ATOM 608 O O . GLY A 1 81 ? -16.973 4.660 5.611 1.00 70.94 81 GLY A O 1
#

pLDDT: mean 89.72, std 5.78, range [59.16, 95.44]

Foldseek 3Di:
DCLVVLCCVPVVQDCPPPDDDDDDPPPDDDDDQQCSFVSSVVVVCVSVVHDDPPPDDGTFHQDSNRDTHDDPPPVVSVVVD